Protein AF-A0A9J6GXG3-F1 (afdb_monomer_lite)

Secondary structure (DSSP, 8-state):
-HHHH---TTGGG-HHHHHHHHHTTTTT----HHHHHHHHHHHIIIIIHHHHHHHHHHSPTT-PPEEEEEEEETTEEEEEEEEE-

Radius of gyration: 18.01 Å; chains: 1; bounding box: 31×37×45 Å

Foldseek 3Di:
DCVPVVDDPVLVVDPVSVVVCVVQVCVVDDDDPVVVVVVVVCCCVVPVVVVVVVVVVPDDPPPWDKDWDWDDDPPDHIDIDIDTD

Structure (mmCIF, N/CA/C/O backbone):
data_AF-A0A9J6GXG3-F1
#
_entry.id   AF-A0A9J6GXG3-F1
#
loop_
_atom_site.group_PDB
_atom_site.id
_atom_site.type_symbol
_atom_site.label_atom_id
_atom_site.label_alt_id
_atom_site.label_comp_id
_atom_site.label_asym_id
_atom_site.label_entity_id
_atom_site.label_seq_id
_atom_site.pdbx_PDB_ins_code
_atom_site.Cartn_x
_atom_site.Cartn_y
_atom_site.Cartn_z
_atom_site.occupancy
_atom_site.B_iso_or_equiv
_atom_site.auth_seq_id
_atom_site.auth_comp_id
_atom_site.auth_asym_id
_atom_site.auth_atom_id
_atom_site.pdbx_PDB_model_num
ATOM 1 N N . MET A 1 1 ? 4.888 -4.594 -22.172 1.00 61.06 1 MET A N 1
ATOM 2 C CA . MET A 1 1 ? 4.613 -4.666 -20.726 1.00 61.06 1 MET A CA 1
ATOM 3 C C . MET A 1 1 ? 3.904 -5.963 -20.340 1.00 61.06 1 MET A C 1
ATOM 5 O O . MET A 1 1 ? 4.595 -6.893 -19.984 1.00 61.06 1 MET A O 1
ATOM 9 N N . VAL A 1 2 ? 2.582 -6.130 -20.514 1.00 68.38 2 VAL A N 1
ATOM 10 C CA . VAL A 1 2 ? 1.844 -7.331 -20.023 1.00 68.38 2 VAL A CA 1
ATOM 11 C C . VAL A 1 2 ? 2.464 -8.669 -20.469 1.00 68.38 2 VAL A C 1
ATOM 13 O O . VAL A 1 2 ? 2.709 -9.532 -19.635 1.00 68.38 2 VAL A O 1
ATOM 16 N N . ALA A 1 3 ? 2.776 -8.828 -21.759 1.00 70.81 3 ALA A N 1
ATOM 17 C CA . ALA A 1 3 ? 3.360 -10.069 -22.279 1.00 70.81 3 ALA A CA 1
ATOM 18 C C . ALA A 1 3 ? 4.856 -10.258 -21.951 1.00 70.81 3 ALA A C 1
ATOM 20 O O . ALA A 1 3 ? 5.328 -11.388 -21.946 1.00 70.81 3 ALA A O 1
ATOM 21 N N . LEU A 1 4 ? 5.596 -9.172 -21.700 1.00 74.88 4 LEU A N 1
ATOM 22 C CA . LEU A 1 4 ? 7.048 -9.206 -21.462 1.00 74.88 4 LEU A CA 1
ATOM 23 C C . LEU A 1 4 ? 7.382 -9.317 -19.967 1.00 74.88 4 LEU A C 1
ATOM 25 O O . LEU A 1 4 ? 8.294 -10.045 -19.596 1.00 74.88 4 LEU A O 1
ATOM 29 N N . ASP A 1 5 ? 6.598 -8.650 -19.121 1.00 78.94 5 ASP A N 1
ATOM 30 C CA . ASP A 1 5 ? 6.818 -8.535 -17.675 1.00 78.94 5 ASP A CA 1
ATOM 31 C C . ASP A 1 5 ? 5.872 -9.445 -16.867 1.00 78.94 5 ASP A C 1
ATOM 33 O O . ASP A 1 5 ? 5.897 -9.446 -15.638 1.00 78.94 5 ASP A O 1
ATOM 37 N N . GLY A 1 6 ? 4.998 -10.203 -17.543 1.00 83.25 6 GLY A N 1
ATOM 38 C CA . GLY A 1 6 ? 4.095 -11.173 -16.911 1.00 83.25 6 GLY A CA 1
ATOM 39 C C . GLY A 1 6 ? 3.029 -10.555 -15.999 1.00 83.25 6 GLY A C 1
ATOM 40 O O . GLY A 1 6 ? 2.532 -11.213 -15.086 1.00 83.25 6 GLY A O 1
ATOM 41 N N . VAL A 1 7 ? 2.680 -9.286 -16.215 1.00 84.69 7 VAL A N 1
ATOM 42 C CA . VAL A 1 7 ? 1.727 -8.549 -15.369 1.00 84.69 7 VAL A CA 1
ATOM 43 C C . VAL A 1 7 ? 0.279 -8.903 -15.742 1.00 84.69 7 VAL A C 1
ATOM 45 O O . VAL A 1 7 ? -0.025 -8.996 -16.933 1.00 84.69 7 VAL A O 1
ATOM 48 N N . PRO A 1 8 ? -0.658 -9.046 -14.780 1.00 84.50 8 PRO A N 1
ATOM 49 C CA . PRO A 1 8 ? -2.056 -9.326 -15.102 1.00 84.50 8 PRO A CA 1
ATOM 50 C C . PRO A 1 8 ? -2.682 -8.255 -16.005 1.00 84.50 8 PRO A C 1
ATOM 52 O O . PRO A 1 8 ? -2.492 -7.058 -15.795 1.00 84.50 8 PRO A O 1
ATOM 55 N N . LEU A 1 9 ? -3.518 -8.671 -16.966 1.00 81.75 9 LEU A N 1
ATOM 56 C CA . LEU A 1 9 ? -4.215 -7.756 -17.888 1.00 81.75 9 LEU A CA 1
ATOM 57 C C . LEU A 1 9 ? -5.069 -6.706 -17.160 1.00 81.75 9 LEU A C 1
ATOM 59 O O . LEU A 1 9 ? -5.241 -5.590 -17.653 1.00 81.75 9 LEU A O 1
ATOM 63 N N . SER A 1 10 ? -5.582 -7.047 -15.976 1.00 84.19 10 SER A N 1
ATOM 64 C CA . SER A 1 10 ? -6.359 -6.146 -15.122 1.00 84.19 10 SER A CA 1
ATOM 65 C C . SER A 1 10 ? -5.574 -4.914 -14.667 1.00 84.19 10 SER A C 1
ATOM 67 O O . SER A 1 10 ? -6.183 -3.867 -14.468 1.00 84.19 10 SER A O 1
ATOM 69 N N . VAL A 1 11 ? -4.242 -4.995 -14.568 1.00 81.25 11 VAL A N 1
ATOM 70 C CA . VAL A 1 11 ? -3.388 -3.877 -14.132 1.00 81.25 11 VAL A CA 1
ATOM 71 C C . VAL A 1 11 ? -3.519 -2.688 -15.081 1.00 81.25 11 VAL A C 1
ATOM 73 O O . VAL A 1 11 ? -3.729 -1.565 -14.635 1.00 81.25 11 VAL A O 1
ATOM 76 N N . THR A 1 12 ? -3.509 -2.941 -16.391 1.00 76.69 12 THR A N 1
ATOM 77 C CA . THR A 1 12 ? -3.610 -1.883 -17.416 1.00 76.69 12 THR A CA 1
ATOM 78 C C . THR A 1 12 ? -4.976 -1.197 -17.472 1.00 76.69 12 THR A C 1
ATOM 80 O O . THR A 1 12 ? -5.093 -0.106 -18.021 1.00 76.69 12 THR A O 1
ATOM 83 N N . LYS A 1 13 ? -6.013 -1.815 -16.890 1.00 79.62 13 LYS A N 1
ATOM 84 C CA . LYS A 1 13 ? -7.385 -1.285 -16.859 1.00 79.62 13 LYS A CA 1
ATOM 85 C C . LYS A 1 13 ? -7.685 -0.475 -15.595 1.00 79.62 13 LYS A C 1
ATOM 87 O O . LYS A 1 13 ? -8.756 0.117 -15.493 1.00 79.62 13 LYS A O 1
ATOM 92 N N . GLY A 1 14 ? -6.782 -0.472 -14.615 1.00 81.94 14 GLY A N 1
ATOM 93 C CA . GLY A 1 14 ? -6.992 0.216 -13.347 1.00 81.94 14 GLY A CA 1
ATOM 94 C C . GLY A 1 14 ? -6.866 1.732 -13.484 1.00 81.94 14 GLY A C 1
ATOM 95 O O . GLY A 1 14 ? -5.837 2.230 -13.934 1.00 81.94 14 GLY A O 1
ATOM 96 N N . LEU A 1 15 ? -7.865 2.477 -13.000 1.00 81.75 15 LEU A N 1
ATOM 97 C CA . LEU A 1 15 ? -7.842 3.949 -12.961 1.00 81.75 15 LEU A CA 1
ATOM 98 C C . LEU A 1 15 ? -6.582 4.488 -12.251 1.00 81.75 15 LEU A C 1
ATOM 100 O O . LEU A 1 15 ? -5.960 5.446 -12.694 1.00 81.75 15 LEU A O 1
ATOM 104 N N . ARG A 1 16 ? -6.154 3.802 -11.183 1.00 81.00 16 ARG A N 1
ATOM 105 C CA . ARG A 1 16 ? -4.946 4.139 -10.414 1.00 81.00 16 ARG A CA 1
ATOM 106 C C . ARG A 1 16 ? -3.651 3.900 -11.190 1.00 81.00 16 ARG A C 1
ATOM 108 O O . ARG A 1 16 ? -2.700 4.640 -10.991 1.00 81.00 16 ARG A O 1
ATOM 115 N N . PHE A 1 17 ? -3.612 2.894 -12.067 1.00 82.38 17 PHE A N 1
ATOM 116 C CA . PHE A 1 17 ? -2.451 2.656 -12.925 1.00 82.38 17 PHE A CA 1
ATOM 117 C C . PHE A 1 17 ? -2.302 3.796 -13.933 1.00 82.38 17 PHE A C 1
ATOM 119 O O . PHE A 1 17 ? -1.210 4.321 -14.095 1.00 82.38 17 PHE A O 1
ATOM 126 N N . ARG A 1 18 ? -3.411 4.254 -14.527 1.00 81.00 18 ARG A N 1
ATOM 127 C CA . ARG A 1 18 ? -3.407 5.429 -15.405 1.00 81.00 18 ARG A CA 1
ATOM 128 C C . ARG A 1 18 ? -2.905 6.687 -14.687 1.00 81.00 18 ARG A C 1
ATOM 130 O O . ARG A 1 18 ? -1.975 7.311 -15.180 1.00 81.00 18 ARG A O 1
ATOM 137 N N . HIS A 1 19 ? -3.454 7.005 -13.513 1.00 82.62 19 HIS A N 1
ATOM 138 C CA . HIS A 1 19 ? -2.997 8.161 -12.729 1.00 82.62 19 HIS A CA 1
ATOM 139 C C . HIS A 1 19 ? -1.526 8.048 -12.312 1.00 82.62 19 HIS A C 1
ATOM 141 O O . HIS A 1 19 ? -0.829 9.052 -12.263 1.00 82.62 19 HIS A O 1
ATOM 147 N N . LEU A 1 20 ? -1.038 6.837 -12.021 1.00 78.19 20 LEU A N 1
ATOM 148 C CA . LEU A 1 20 ? 0.371 6.614 -11.703 1.00 78.19 20 LEU A CA 1
ATOM 149 C C . LEU A 1 20 ? 1.272 6.893 -12.913 1.00 78.19 20 LEU A C 1
ATOM 151 O O . LEU A 1 20 ? 2.302 7.534 -12.760 1.00 78.19 20 LEU A O 1
ATOM 155 N N . ILE A 1 21 ? 0.890 6.436 -14.107 1.00 78.88 21 ILE A N 1
ATOM 156 C CA . ILE A 1 21 ? 1.641 6.714 -15.340 1.00 78.88 21 ILE A CA 1
ATOM 157 C C . ILE A 1 21 ? 1.646 8.217 -15.654 1.00 78.88 21 ILE A C 1
ATOM 159 O O . ILE A 1 21 ? 2.685 8.748 -16.035 1.00 78.88 21 ILE A O 1
ATOM 163 N N . GLU A 1 22 ? 0.517 8.901 -15.453 1.00 80.75 22 GLU A N 1
ATOM 164 C CA . GLU A 1 22 ? 0.414 10.359 -15.599 1.00 80.75 22 GLU A CA 1
ATOM 165 C C . GLU A 1 22 ? 1.301 11.088 -14.572 1.00 80.75 22 GLU A C 1
ATOM 167 O O . GLU A 1 22 ? 2.080 11.956 -14.950 1.00 80.75 22 GLU A O 1
ATOM 172 N N . PHE A 1 23 ? 1.260 10.687 -13.296 1.00 77.12 23 PHE A N 1
ATOM 173 C CA . PHE A 1 23 ? 2.089 11.257 -12.224 1.00 77.12 23 PHE A CA 1
ATOM 174 C C . PHE A 1 23 ? 3.591 11.081 -12.464 1.00 77.12 23 PHE A C 1
ATOM 176 O O . PHE A 1 23 ? 4.382 11.963 -12.146 1.00 77.12 23 PHE A O 1
ATOM 183 N N . LEU A 1 24 ? 3.992 9.925 -12.992 1.00 72.50 24 LEU A N 1
ATOM 184 C CA . LEU A 1 24 ? 5.397 9.623 -13.236 1.00 72.50 24 LEU A CA 1
ATOM 185 C C . LEU A 1 24 ? 5.956 10.334 -14.475 1.00 72.50 24 LEU A C 1
ATOM 187 O O . LEU A 1 24 ? 7.161 10.233 -14.690 1.00 72.50 24 LEU A O 1
ATOM 191 N N . GLU A 1 25 ? 5.113 11.005 -15.278 1.00 70.12 25 GLU A N 1
ATOM 192 C CA . GLU A 1 25 ? 5.485 11.614 -16.565 1.00 70.12 25 GLU A CA 1
ATOM 193 C C . GLU A 1 25 ? 6.424 10.693 -17.349 1.00 70.12 25 GLU A C 1
ATOM 195 O O . GLU A 1 25 ? 7.544 11.054 -17.715 1.00 70.12 25 GLU A O 1
ATOM 200 N N . VAL A 1 26 ? 5.980 9.446 -17.533 1.00 61.56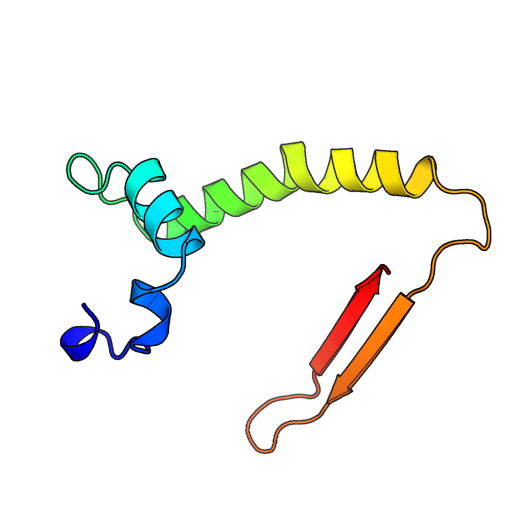 26 VAL A N 1
ATOM 201 C CA . VAL A 1 26 ? 6.833 8.325 -17.955 1.00 61.56 26 VAL A CA 1
ATOM 202 C C . VAL A 1 26 ? 7.610 8.645 -19.240 1.00 61.56 26 VAL A C 1
ATOM 204 O O . VAL A 1 26 ? 8.728 8.180 -19.399 1.00 61.56 26 VAL A O 1
ATOM 207 N N . GLU A 1 27 ? 7.104 9.506 -20.122 1.00 61.69 27 GLU A N 1
ATOM 208 C CA . GLU A 1 27 ? 7.801 9.930 -21.347 1.00 61.69 27 GLU A CA 1
ATOM 209 C C . GLU A 1 27 ? 9.070 10.781 -21.113 1.00 61.69 27 GLU A C 1
ATOM 211 O O . GLU A 1 27 ? 9.919 10.856 -22.000 1.00 61.69 27 GLU A O 1
ATOM 216 N N . VAL A 1 28 ? 9.231 11.389 -19.932 1.00 59.34 28 VAL A N 1
ATOM 217 C CA . VAL A 1 28 ? 10.315 12.336 -19.605 1.00 59.34 28 VAL A CA 1
ATOM 218 C C . VAL A 1 28 ? 11.274 11.777 -18.548 1.00 59.34 28 VAL A C 1
ATOM 220 O O . VAL A 1 28 ? 12.469 12.070 -18.591 1.00 59.34 28 VAL A O 1
ATOM 223 N N . ASN A 1 29 ? 10.794 10.940 -17.622 1.00 61.41 29 ASN A N 1
ATOM 224 C CA . ASN A 1 29 ? 11.624 10.293 -16.605 1.00 61.41 29 ASN A CA 1
ATOM 225 C C . ASN A 1 29 ? 11.130 8.875 -16.280 1.00 61.41 29 ASN A C 1
ATOM 227 O O . ASN A 1 29 ? 9.950 8.635 -16.047 1.00 61.41 29 ASN A O 1
ATOM 231 N N . HIS A 1 30 ? 12.056 7.916 -16.205 1.00 72.12 30 HIS A N 1
ATOM 232 C CA . HIS A 1 30 ? 11.793 6.567 -15.693 1.00 72.12 30 HIS A CA 1
ATOM 233 C C . HIS A 1 30 ? 12.506 6.391 -14.349 1.00 72.12 30 HIS A C 1
ATOM 235 O O . HIS A 1 30 ? 13.666 5.966 -14.317 1.00 72.12 30 HIS A O 1
ATOM 241 N N . PRO A 1 31 ? 11.865 6.743 -13.221 1.00 75.19 31 PRO A N 1
ATOM 242 C CA . PRO A 1 31 ? 12.489 6.567 -11.922 1.00 75.19 31 PRO A CA 1
ATOM 243 C C . PRO A 1 31 ? 12.738 5.082 -11.643 1.00 75.19 31 PRO A C 1
ATOM 245 O O . PRO A 1 31 ? 11.886 4.224 -11.874 1.00 75.19 31 PRO A O 1
ATOM 248 N N . PHE A 1 32 ? 13.922 4.775 -11.108 1.00 83.56 32 PHE A N 1
ATOM 249 C CA . PHE A 1 32 ? 14.242 3.420 -10.669 1.00 83.56 32 PHE A CA 1
ATOM 250 C C . PHE A 1 32 ? 13.253 2.955 -9.585 1.00 83.56 32 PHE A C 1
ATOM 252 O O . PHE A 1 32 ? 12.833 3.771 -8.759 1.00 83.56 32 PHE A O 1
ATOM 259 N N . PRO A 1 33 ? 12.956 1.644 -9.482 1.00 82.69 33 PRO A N 1
ATOM 260 C CA . PRO A 1 33 ? 12.032 1.115 -8.473 1.00 82.69 33 PRO A CA 1
ATOM 261 C C . PRO A 1 33 ? 12.364 1.545 -7.036 1.00 82.69 33 PRO A C 1
ATOM 263 O O . PRO A 1 33 ? 11.468 1.819 -6.243 1.00 82.69 33 PRO A O 1
ATOM 266 N N . ARG A 1 34 ? 13.659 1.673 -6.711 1.00 87.06 34 ARG A N 1
ATOM 267 C CA . ARG A 1 34 ? 14.120 2.173 -5.404 1.00 87.06 34 ARG A CA 1
ATOM 268 C C . ARG A 1 34 ? 13.703 3.620 -5.143 1.00 87.06 34 ARG A C 1
ATOM 270 O O . ARG A 1 34 ? 13.357 3.953 -4.016 1.00 87.06 34 ARG A O 1
ATOM 277 N N . THR A 1 35 ? 13.729 4.465 -6.169 1.00 85.94 35 THR A N 1
ATOM 278 C CA . THR A 1 35 ? 13.307 5.865 -6.071 1.00 85.94 35 THR A CA 1
ATOM 279 C C . THR A 1 35 ? 11.810 5.955 -5.814 1.00 85.94 35 THR A C 1
ATOM 281 O O . THR A 1 35 ? 11.411 6.678 -4.908 1.00 85.94 35 THR A O 1
ATOM 284 N N . ILE A 1 36 ? 11.005 5.169 -6.539 1.00 83.56 36 ILE A N 1
ATOM 285 C CA . ILE A 1 36 ? 9.551 5.113 -6.333 1.00 83.56 36 ILE A CA 1
ATOM 286 C C . IL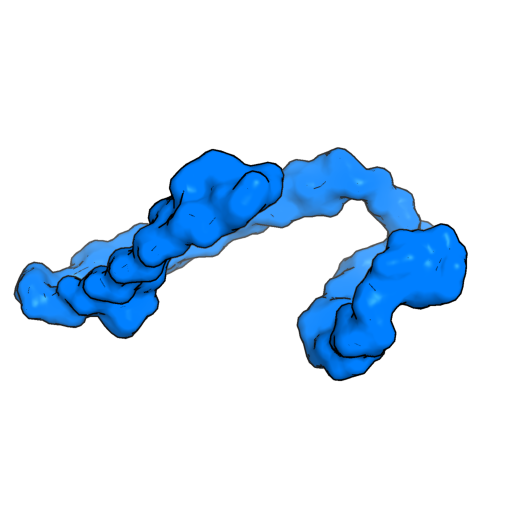E A 1 36 ? 9.233 4.628 -4.914 1.00 83.56 36 ILE A C 1
ATOM 288 O O . ILE A 1 36 ? 8.437 5.258 -4.228 1.00 83.56 36 ILE A O 1
ATOM 292 N N . SER A 1 37 ? 9.886 3.557 -4.443 1.00 85.06 37 SER A N 1
ATOM 293 C CA . SER A 1 37 ? 9.690 3.052 -3.074 1.00 85.06 37 SER A CA 1
ATOM 294 C C . SER A 1 37 ? 9.975 4.133 -2.036 1.00 85.06 37 SER A C 1
ATOM 296 O O . SER A 1 37 ? 9.130 4.401 -1.191 1.00 85.06 37 SER A O 1
ATOM 298 N N . ARG A 1 38 ? 11.120 4.818 -2.154 1.00 89.19 38 ARG A N 1
ATOM 299 C CA . ARG A 1 38 ? 11.492 5.896 -1.235 1.00 89.19 38 ARG A CA 1
ATOM 300 C C . ARG A 1 38 ? 10.479 7.039 -1.248 1.00 89.19 38 ARG A C 1
ATOM 302 O O . ARG A 1 38 ? 10.112 7.525 -0.190 1.00 89.19 38 ARG A O 1
ATOM 309 N N . GLN A 1 39 ? 10.012 7.452 -2.425 1.00 85.88 39 GLN A N 1
ATOM 310 C CA . GLN A 1 39 ? 8.999 8.503 -2.537 1.00 85.88 39 GLN A CA 1
ATOM 311 C C . GLN A 1 39 ? 7.672 8.089 -1.894 1.00 85.88 39 GLN A C 1
ATOM 313 O O . GLN A 1 39 ? 7.046 8.903 -1.224 1.00 85.88 39 GLN A O 1
ATOM 318 N N . LEU A 1 40 ? 7.247 6.835 -2.064 1.00 85.44 40 LEU A N 1
ATOM 319 C CA . LEU A 1 40 ? 6.041 6.319 -1.414 1.00 85.44 40 LEU A CA 1
ATOM 320 C C . LEU A 1 40 ? 6.196 6.269 0.111 1.00 85.44 40 LEU A C 1
ATOM 322 O O . LEU A 1 40 ? 5.269 6.661 0.815 1.00 85.44 40 LEU A O 1
ATOM 326 N N . ASP A 1 41 ? 7.361 5.855 0.613 1.00 89.56 41 ASP A N 1
ATOM 327 C CA . ASP A 1 41 ? 7.662 5.829 2.048 1.00 89.56 41 ASP A CA 1
ATOM 328 C C . ASP A 1 41 ? 7.702 7.251 2.640 1.00 89.56 41 ASP A C 1
ATOM 330 O O . ASP A 1 41 ? 7.138 7.508 3.706 1.00 89.56 41 ASP A O 1
ATOM 334 N N . GLU A 1 42 ? 8.311 8.205 1.929 1.00 90.62 42 GLU A N 1
ATOM 335 C CA . GLU A 1 42 ? 8.326 9.625 2.301 1.00 90.62 42 GLU A CA 1
ATOM 336 C C . GLU A 1 42 ? 6.898 10.197 2.316 1.00 90.62 42 GLU A C 1
ATOM 338 O O . GLU A 1 42 ? 6.494 10.826 3.291 1.00 90.62 42 GLU A O 1
ATOM 343 N N . LEU A 1 43 ? 6.084 9.921 1.292 1.00 87.00 43 LEU A N 1
ATOM 344 C CA . LEU A 1 43 ? 4.689 10.368 1.245 1.00 87.00 43 LEU A CA 1
ATOM 345 C C . LEU A 1 43 ? 3.847 9.764 2.377 1.00 87.00 43 LEU A C 1
ATOM 347 O O . LEU A 1 43 ? 3.064 10.468 3.019 1.00 87.00 43 LEU A O 1
ATOM 351 N N . ALA A 1 44 ? 4.015 8.469 2.645 1.00 88.06 44 ALA A N 1
ATOM 352 C CA . ALA A 1 44 ? 3.316 7.788 3.724 1.00 88.06 44 ALA A CA 1
ATOM 353 C C . ALA A 1 44 ? 3.703 8.366 5.090 1.00 88.06 44 ALA A C 1
ATOM 355 O O . ALA A 1 44 ? 2.828 8.665 5.895 1.00 88.06 44 ALA A O 1
ATOM 356 N N . SER A 1 45 ? 4.994 8.563 5.346 1.00 91.62 45 SER A N 1
ATOM 357 C CA . SER A 1 45 ? 5.490 9.036 6.642 1.00 91.62 45 SER A CA 1
ATOM 358 C C . SER A 1 45 ? 5.220 10.518 6.904 1.00 91.62 45 SER A C 1
ATOM 360 O O . SER A 1 45 ? 4.887 10.873 8.032 1.00 91.62 45 SER A O 1
ATOM 362 N N . HIS A 1 46 ? 5.328 11.377 5.889 1.00 89.94 46 HIS A N 1
ATOM 363 C CA . HIS A 1 46 ? 5.165 12.823 6.058 1.00 89.94 46 HIS A CA 1
ATOM 364 C C . HIS A 1 46 ? 3.724 13.309 5.919 1.00 89.94 46 HIS A C 1
ATOM 366 O O . HIS A 1 46 ? 3.383 14.332 6.509 1.00 89.94 46 HIS A O 1
ATOM 372 N N . PHE A 1 47 ? 2.883 12.603 5.159 1.00 85.00 47 PHE A N 1
ATOM 373 C CA . PHE A 1 47 ? 1.516 13.050 4.881 1.00 85.00 47 PHE A CA 1
ATOM 374 C C . PHE A 1 47 ? 0.475 12.017 5.299 1.00 85.00 47 PHE A C 1
ATOM 376 O O . PHE A 1 47 ? -0.454 12.352 6.026 1.00 85.00 47 PHE A O 1
ATOM 383 N N . GLY A 1 48 ? 0.635 10.757 4.887 1.00 85.69 48 GLY A N 1
ATOM 384 C CA . GLY A 1 48 ? -0.377 9.723 5.125 1.00 85.69 48 GLY A CA 1
ATOM 385 C C . GLY A 1 48 ? -0.599 9.410 6.607 1.00 85.69 48 GLY A C 1
ATOM 386 O O . GLY A 1 48 ? -1.719 9.501 7.102 1.00 85.69 48 GLY A O 1
ATOM 387 N N . LEU A 1 49 ? 0.468 9.048 7.322 1.00 89.06 49 LEU A N 1
ATOM 388 C CA . LEU A 1 49 ? 0.404 8.648 8.727 1.00 89.06 49 LEU A CA 1
ATOM 389 C C . LEU A 1 49 ? 0.020 9.800 9.665 1.00 89.06 49 LEU A C 1
ATOM 391 O O . LEU A 1 49 ? -0.817 9.554 10.530 1.00 89.06 49 LEU A O 1
ATOM 395 N N . PRO A 1 50 ? 0.549 11.032 9.517 1.00 91.00 50 PRO A N 1
ATOM 396 C CA . PRO A 1 50 ? 0.143 12.141 10.376 1.00 91.00 50 PRO A CA 1
ATOM 397 C C . PRO A 1 50 ? -1.343 12.482 10.238 1.00 91.00 50 PRO A C 1
ATOM 399 O O . PRO A 1 50 ? -2.029 12.598 11.249 1.00 91.00 50 PRO A O 1
ATOM 402 N N . VAL A 1 51 ? -1.862 12.554 9.006 1.00 89.00 51 VAL A N 1
ATOM 403 C CA . VAL A 1 51 ? -3.292 12.820 8.765 1.00 89.00 51 VAL A CA 1
ATOM 404 C C . VAL A 1 51 ? -4.152 11.705 9.353 1.00 89.00 51 VAL A C 1
ATOM 406 O O . VAL 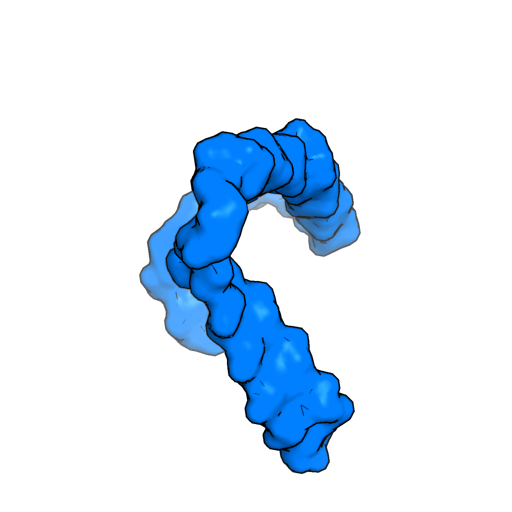A 1 51 ? -5.104 11.976 10.078 1.00 89.00 51 VAL A O 1
ATOM 409 N N . LEU A 1 52 ? -3.775 10.443 9.121 1.00 86.38 52 LEU A N 1
ATOM 410 C CA . LEU A 1 52 ? -4.483 9.302 9.697 1.00 86.38 52 LEU A CA 1
ATOM 411 C C . LEU A 1 52 ? -4.452 9.329 11.233 1.00 86.38 52 LEU A C 1
ATOM 413 O O . LEU A 1 52 ? -5.442 9.001 11.879 1.00 86.38 52 LEU A O 1
ATOM 417 N N . GLN A 1 53 ? -3.328 9.716 11.835 1.00 87.62 53 GLN A N 1
ATOM 418 C CA . GLN A 1 53 ? -3.204 9.836 13.283 1.00 87.62 53 GLN A CA 1
ATOM 419 C C . GLN A 1 53 ? -4.132 10.925 13.832 1.00 87.62 53 GLN A C 1
ATOM 421 O O . GLN A 1 53 ? -4.805 10.690 14.834 1.00 87.62 53 GLN A O 1
ATOM 426 N N . GLU A 1 54 ? -4.191 12.092 13.190 1.00 88.06 54 GLU A N 1
ATOM 427 C CA . GLU A 1 54 ? -5.113 13.168 13.569 1.00 88.06 54 GLU A CA 1
ATOM 428 C C . GLU A 1 54 ? -6.575 12.717 13.470 1.00 88.06 54 GLU A C 1
ATOM 430 O O . GLU A 1 54 ? -7.346 12.913 14.413 1.00 88.06 54 GLU A O 1
ATOM 435 N N . GLU A 1 55 ? -6.944 12.041 12.379 1.00 86.06 55 GLU A N 1
ATOM 436 C CA . GLU A 1 55 ? -8.284 11.481 12.199 1.00 86.06 55 GLU A CA 1
ATOM 437 C C . GLU A 1 55 ? -8.616 10.464 13.296 1.00 86.06 55 GLU A C 1
ATOM 439 O O . GLU A 1 55 ? -9.648 10.588 13.956 1.00 86.06 55 GLU A O 1
ATOM 444 N N . LEU A 1 56 ? -7.722 9.510 13.568 1.00 84.44 56 LEU A N 1
ATOM 445 C CA . LEU A 1 56 ? -7.924 8.493 14.602 1.00 84.44 56 LEU A CA 1
ATOM 446 C C . LEU A 1 56 ? -8.043 9.094 16.008 1.00 84.44 56 LEU A C 1
ATOM 448 O O . LEU A 1 56 ? -8.845 8.612 16.806 1.00 84.44 56 LEU A O 1
ATOM 452 N N . LEU A 1 57 ? -7.283 10.150 16.315 1.00 86.12 57 LEU A N 1
ATOM 453 C CA . LEU A 1 57 ? -7.368 10.860 17.596 1.00 86.12 57 LEU A CA 1
ATOM 454 C C . LEU A 1 57 ? -8.650 11.695 17.727 1.00 86.12 57 LEU A C 1
ATOM 456 O O . LEU A 1 57 ? -9.107 11.938 18.843 1.00 86.12 57 LEU A O 1
ATOM 460 N N . SER A 1 58 ? -9.233 12.131 16.607 1.00 85.62 58 SER A N 1
ATOM 461 C CA . SER A 1 58 ? -10.500 12.872 16.593 1.00 85.62 58 SER A CA 1
ATOM 462 C C . SER A 1 58 ? -11.726 11.981 16.837 1.00 85.62 58 SER A C 1
ATOM 464 O O . SER A 1 58 ? -12.789 12.469 17.239 1.00 85.62 58 SER A O 1
ATOM 466 N N . ILE A 1 59 ? -11.588 10.670 16.623 1.00 84.94 59 ILE A N 1
ATOM 467 C CA . ILE A 1 59 ? -12.661 9.695 16.805 1.00 84.94 59 ILE A CA 1
ATOM 4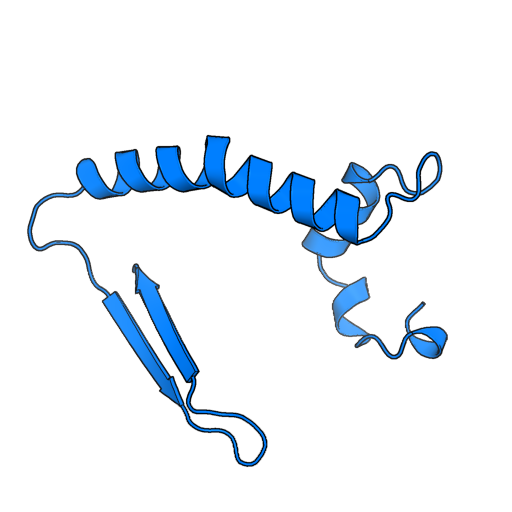68 C C . ILE A 1 59 ? -12.882 9.445 18.302 1.00 84.94 59 ILE A C 1
ATOM 470 O O . ILE A 1 59 ? -11.951 9.313 19.097 1.00 84.94 59 ILE A O 1
ATOM 474 N N . ARG A 1 60 ? -14.153 9.3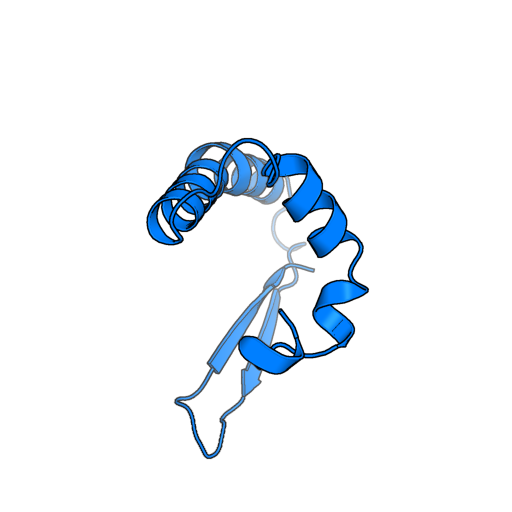89 18.714 1.00 81.50 60 ARG A N 1
ATOM 475 C CA . ARG A 1 60 ? -14.510 9.150 20.117 1.00 81.50 60 ARG A CA 1
ATOM 476 C C . ARG A 1 60 ? -14.049 7.761 20.564 1.00 81.50 60 ARG A C 1
ATOM 478 O O . ARG A 1 60 ? -14.044 6.795 19.805 1.00 81.50 60 ARG A O 1
ATOM 485 N N . SER A 1 61 ? -13.701 7.650 21.843 1.00 73.31 61 SER A N 1
ATOM 486 C CA . SER A 1 61 ? -13.380 6.350 22.431 1.00 73.31 61 SER A CA 1
ATOM 487 C C . SER A 1 61 ? -14.563 5.383 22.268 1.00 73.31 61 SER A C 1
ATOM 489 O O . SER A 1 61 ? -15.716 5.782 22.437 1.00 73.31 61 SER A O 1
ATOM 491 N N . ALA A 1 62 ? -14.259 4.124 21.937 1.00 72.38 62 ALA A N 1
ATOM 492 C CA . ALA A 1 62 ? -15.206 3.031 21.681 1.00 72.38 62 ALA A CA 1
ATOM 493 C C . ALA A 1 62 ? -16.065 3.113 20.396 1.00 72.38 62 ALA A C 1
ATOM 495 O O . ALA A 1 62 ? -17.053 2.389 20.297 1.00 72.38 62 ALA A O 1
ATOM 496 N N . THR A 1 63 ? -15.687 3.918 19.393 1.00 80.75 63 THR A N 1
ATOM 497 C CA . THR A 1 63 ? -16.344 3.903 18.062 1.00 80.75 63 THR A CA 1
ATOM 498 C C . THR A 1 63 ? -15.481 3.343 16.927 1.00 80.75 63 THR A C 1
ATOM 500 O O . THR A 1 63 ? -15.942 3.285 15.793 1.00 80.75 63 THR A O 1
ATOM 503 N N . LEU A 1 64 ? -14.241 2.930 17.207 1.00 82.50 64 LEU A N 1
ATOM 504 C CA . LEU A 1 64 ? -13.361 2.313 16.210 1.00 82.50 64 LEU A CA 1
ATOM 505 C C . LEU A 1 64 ? -13.634 0.814 16.108 1.00 82.50 64 LEU A C 1
ATOM 507 O O . LEU A 1 64 ? -13.464 0.074 17.080 1.00 82.50 64 LEU A O 1
ATOM 511 N N . HIS A 1 65 ? -14.012 0.371 14.914 1.00 84.62 65 HIS A N 1
ATOM 512 C CA . HIS A 1 65 ? -14.190 -1.038 14.599 1.00 84.62 65 HIS A CA 1
ATOM 513 C C . HIS A 1 65 ? -12.998 -1.524 13.777 1.00 84.62 65 HIS A C 1
ATOM 515 O O . HIS A 1 65 ? -12.678 -0.963 12.731 1.00 84.62 65 HIS A O 1
ATOM 521 N N . PHE A 1 66 ? -12.339 -2.576 14.261 1.00 86.25 66 PHE A N 1
ATOM 522 C CA . PHE A 1 66 ? -11.244 -3.222 13.548 1.00 86.25 66 PHE A CA 1
ATOM 523 C C . PHE A 1 66 ? -11.736 -4.526 12.932 1.00 86.25 66 PHE A C 1
ATOM 525 O O . PHE A 1 66 ? -12.318 -5.369 13.616 1.00 86.25 66 PHE A O 1
ATOM 532 N N . ILE A 1 67 ? -11.459 -4.699 11.647 1.00 89.06 67 ILE A N 1
ATOM 533 C CA . ILE A 1 67 ? -11.614 -5.962 10.936 1.00 89.06 67 ILE A CA 1
ATOM 534 C C . ILE A 1 67 ? -10.244 -6.626 10.923 1.00 89.06 67 ILE A C 1
ATOM 536 O O . ILE A 1 67 ? -9.266 -6.038 10.459 1.00 89.06 67 ILE A O 1
ATOM 540 N N . VAL A 1 68 ? -10.184 -7.841 11.461 1.00 89.94 68 VAL A N 1
ATOM 541 C CA . VAL A 1 68 ? -8.966 -8.647 11.509 1.00 89.94 68 VAL A CA 1
ATOM 542 C C . VAL A 1 68 ? -9.182 -9.880 10.650 1.00 89.94 68 VAL A C 1
ATOM 544 O O . VAL A 1 68 ? -9.973 -10.755 11.001 1.00 89.94 68 VAL A O 1
ATOM 547 N N . ASP A 1 69 ? -8.459 -9.948 9.539 1.00 89.38 69 ASP A N 1
ATOM 548 C CA . ASP A 1 69 ? -8.500 -11.076 8.621 1.00 89.38 69 ASP A CA 1
ATOM 549 C C . ASP A 1 69 ? -7.231 -11.908 8.777 1.00 89.38 69 ASP A C 1
ATOM 551 O O . ASP A 1 69 ? -6.110 -11.437 8.582 1.00 89.38 69 ASP A O 1
ATOM 555 N N . ILE A 1 70 ? -7.416 -13.174 9.143 1.00 90.19 70 ILE A N 1
ATOM 556 C CA . ILE A 1 70 ? -6.327 -14.129 9.342 1.00 90.19 70 ILE A CA 1
ATOM 557 C C . ILE A 1 70 ? -6.483 -15.227 8.306 1.00 90.19 70 ILE A C 1
ATOM 559 O O . ILE A 1 70 ? -7.503 -15.916 8.267 1.00 90.19 70 ILE A O 1
ATOM 563 N N . TRP A 1 71 ? -5.454 -15.432 7.490 1.00 89.56 71 TRP A N 1
ATOM 564 C CA . TRP A 1 71 ? -5.427 -16.557 6.565 1.00 89.56 71 TRP A CA 1
ATOM 565 C C . TRP A 1 71 ? -4.037 -17.162 6.452 1.00 89.56 71 TRP A C 1
ATOM 567 O O . TRP A 1 71 ? -3.004 -16.503 6.578 1.00 89.56 71 TRP A O 1
ATOM 577 N N . THR A 1 72 ? -4.011 -18.459 6.180 1.00 88.31 72 THR A N 1
ATOM 578 C CA . THR A 1 72 ? -2.792 -19.199 5.873 1.00 88.31 72 THR A CA 1
ATOM 579 C C . THR A 1 72 ? -2.811 -19.594 4.403 1.00 88.31 72 THR A C 1
ATOM 581 O O . THR A 1 72 ? -3.858 -19.866 3.816 1.00 88.31 72 THR A O 1
ATOM 584 N N . SER A 1 73 ? -1.642 -19.592 3.773 1.00 84.62 73 SER A N 1
ATOM 585 C CA . SER A 1 73 ? -1.471 -20.021 2.387 1.00 84.62 73 SER A CA 1
ATOM 586 C C . SER A 1 73 ? -0.645 -21.301 2.363 1.00 84.62 73 SER A C 1
ATOM 588 O O . SER A 1 73 ? 0.281 -21.461 3.150 1.00 84.62 73 SER A O 1
ATOM 590 N N . ARG A 1 74 ? -0.923 -22.205 1.415 1.00 80.62 74 ARG A N 1
ATOM 591 C CA . ARG A 1 74 ? -0.091 -23.406 1.206 1.00 80.62 74 ARG A CA 1
ATOM 592 C C . ARG A 1 74 ? 1.349 -23.074 0.790 1.00 80.62 74 ARG A C 1
ATOM 594 O O . ARG A 1 74 ? 2.212 -23.937 0.880 1.00 80.62 74 ARG A O 1
ATOM 601 N N . THR A 1 75 ? 1.598 -21.855 0.311 1.00 78.44 75 THR A N 1
ATOM 602 C CA . THR A 1 75 ? 2.887 -21.407 -0.243 1.00 78.44 75 THR A CA 1
ATOM 603 C C . THR A 1 75 ? 3.484 -20.198 0.483 1.00 78.44 75 THR A C 1
ATOM 605 O O . THR A 1 75 ? 4.561 -19.743 0.105 1.00 78.44 75 THR A O 1
ATOM 608 N N . ARG A 1 76 ? 2.817 -19.651 1.512 1.00 65.62 76 ARG A N 1
ATOM 609 C CA . ARG A 1 76 ? 3.305 -18.510 2.309 1.00 65.62 76 ARG A CA 1
ATOM 610 C C . ARG A 1 76 ? 3.035 -18.710 3.800 1.00 65.62 76 ARG A C 1
ATOM 612 O O . ARG A 1 76 ? 2.097 -19.403 4.178 1.00 65.62 76 ARG A O 1
ATOM 619 N N . ASN A 1 77 ? 3.830 -18.029 4.623 1.00 73.62 77 ASN A N 1
ATOM 620 C CA . ASN A 1 77 ? 3.592 -17.864 6.058 1.00 73.62 77 ASN A CA 1
ATOM 621 C C . ASN A 1 77 ? 2.188 -17.288 6.333 1.00 73.62 77 ASN A C 1
ATOM 623 O O . ASN A 1 77 ? 1.584 -16.666 5.455 1.00 73.62 77 ASN A O 1
ATOM 627 N N . ALA A 1 78 ? 1.681 -17.502 7.551 1.00 79.88 78 ALA A N 1
ATOM 628 C CA . ALA A 1 78 ? 0.411 -16.935 8.003 1.00 79.88 78 ALA A CA 1
ATOM 629 C C . ALA A 1 78 ? 0.380 -15.413 7.778 1.00 79.88 78 ALA A C 1
ATOM 631 O O . ALA A 1 78 ? 1.343 -14.719 8.108 1.00 79.88 78 ALA A O 1
ATOM 632 N N . MET A 1 79 ? -0.711 -14.912 7.200 1.00 83.25 79 MET A N 1
ATOM 633 C CA . MET A 1 79 ? -0.957 -13.486 7.012 1.00 83.25 79 MET A CA 1
ATOM 634 C C . MET A 1 79 ? -2.008 -13.004 8.010 1.00 83.25 79 MET A C 1
ATOM 636 O O . MET A 1 79 ? -2.995 -13.692 8.273 1.00 83.25 79 MET A O 1
ATOM 640 N N . LEU A 1 80 ? -1.758 -11.812 8.546 1.00 87.56 80 LEU A N 1
ATOM 641 C CA . LEU A 1 80 ? -2.645 -11.057 9.419 1.00 87.56 80 LEU A CA 1
ATOM 642 C C . LEU A 1 80 ? -2.859 -9.697 8.754 1.00 87.56 80 LEU A C 1
ATOM 644 O O . LEU A 1 80 ? -1.896 -8.948 8.591 1.00 87.56 80 LEU 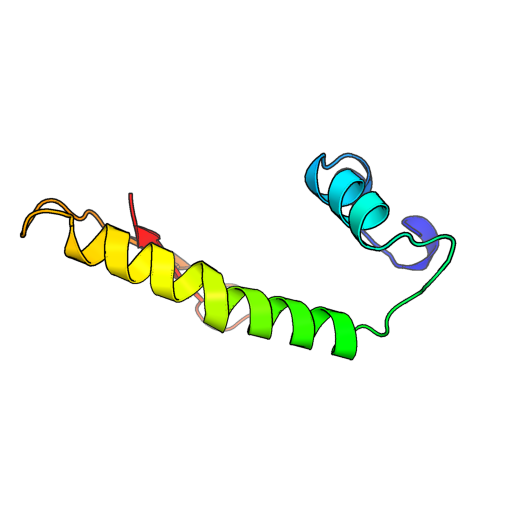A O 1
ATOM 648 N N . ASP A 1 81 ? -4.091 -9.402 8.359 1.00 87.06 81 ASP A N 1
ATOM 649 C CA . ASP A 1 81 ? -4.501 -8.089 7.864 1.00 87.06 81 ASP A CA 1
ATOM 650 C C . ASP A 1 81 ? -5.400 -7.416 8.902 1.00 87.06 81 ASP A C 1
ATOM 652 O O . ASP A 1 81 ? -6.267 -8.060 9.497 1.00 87.06 81 ASP A O 1
ATOM 656 N N . ILE A 1 82 ? -5.163 -6.129 9.148 1.00 87.50 82 ILE A N 1
ATOM 657 C CA . ILE A 1 82 ? -5.894 -5.334 10.137 1.00 87.50 82 ILE A CA 1
ATOM 658 C C . ILE A 1 82 ? -6.357 -4.060 9.450 1.00 87.50 82 ILE A C 1
ATOM 660 O O . ILE A 1 82 ? -5.544 -3.279 8.954 1.00 87.50 82 ILE A O 1
ATOM 664 N N . ARG A 1 83 ? -7.671 -3.840 9.440 1.00 86.94 83 ARG A N 1
ATOM 665 C CA . ARG A 1 83 ? -8.310 -2.706 8.767 1.00 86.94 83 ARG A CA 1
ATOM 666 C C . ARG A 1 83 ? -9.246 -1.985 9.727 1.00 86.94 83 ARG A C 1
ATOM 668 O O . ARG A 1 83 ? -9.932 -2.630 10.514 1.00 86.94 83 ARG A O 1
ATOM 675 N N . VAL A 1 84 ? -9.265 -0.657 9.664 1.00 80.81 84 VAL A N 1
ATOM 676 C CA . VAL A 1 84 ? -10.230 0.184 10.391 1.00 80.81 84 VAL A CA 1
ATOM 677 C C . VAL A 1 84 ? -11.453 0.383 9.496 1.00 80.81 84 VAL A C 1
ATOM 679 O O . VAL A 1 84 ? -11.283 0.662 8.308 1.00 80.81 84 VAL A O 1
ATOM 682 N N . GLN A 1 85 ? -12.653 0.189 10.048 1.00 69.50 85 GLN A N 1
ATOM 683 C CA . GLN A 1 85 ? -13.936 0.402 9.369 1.00 69.50 85 GLN A CA 1
ATOM 684 C C . GLN A 1 85 ? -14.527 1.776 9.689 1.00 69.50 85 GLN A C 1
ATOM 686 O O . GLN A 1 85 ? -14.435 2.193 10.866 1.00 69.50 85 GLN A O 1
#

Organism: Haemaphysalis longicornis (NCBI:txid44386)

Sequence (85 aa):
MVALDGVPLSVTKGLRFRHLIEFLEVEVNHPFPRTISRQLDELASHFGLPVLQEELLSIRSATLHFIVDIWTSRTRNAMLDIRVQ

pLDDT: mean 81.49, std 7.69, range [59.34, 91.62]